Protein AF-A0A3A9W4V7-F1 (afdb_monomer_lite)

Radius of gyration: 27.12 Å; chains: 1; bounding box: 45×26×78 Å

Structure (mmCIF, N/CA/C/O backbone):
data_AF-A0A3A9W4V7-F1
#
_entry.id   AF-A0A3A9W4V7-F1
#
loop_
_atom_site.group_PDB
_atom_site.id
_atom_site.type_symbol
_atom_site.label_atom_id
_atom_site.label_alt_id
_atom_site.label_comp_id
_atom_site.label_asym_id
_atom_site.label_entity_id
_atom_site.label_seq_id
_atom_site.pdbx_PDB_ins_code
_atom_site.Cartn_x
_atom_site.Cartn_y
_atom_site.Cartn_z
_atom_site.occupancy
_atom_site.B_iso_or_equiv
_atom_site.auth_seq_id
_atom_site.auth_comp_id
_atom_site.auth_asym_id
_atom_site.auth_atom_id
_atom_site.pdbx_PDB_model_num
ATOM 1 N N . MET A 1 1 ? 9.932 -19.691 57.541 1.00 42.75 1 MET A N 1
ATOM 2 C CA . MET A 1 1 ? 10.096 -18.388 56.858 1.00 42.75 1 MET A CA 1
ATOM 3 C C . MET A 1 1 ? 9.069 -18.359 55.733 1.00 42.75 1 MET A C 1
ATOM 5 O O . MET A 1 1 ? 9.135 -19.228 54.879 1.00 42.75 1 MET A O 1
ATOM 9 N N . LYS A 1 2 ? 8.034 -17.514 55.802 1.00 45.09 2 LYS A N 1
ATOM 10 C CA . LYS A 1 2 ? 6.872 -17.573 54.892 1.00 45.09 2 LYS A CA 1
ATOM 11 C C . LYS A 1 2 ? 6.856 -16.282 54.069 1.00 45.09 2 LYS A C 1
ATOM 13 O O . LYS A 1 2 ? 6.583 -15.219 54.619 1.00 45.09 2 LYS A O 1
ATOM 18 N N . THR A 1 3 ? 7.230 -16.357 52.795 1.00 54.53 3 THR A N 1
ATOM 19 C CA . THR A 1 3 ? 7.203 -15.219 51.870 1.00 54.53 3 THR A CA 1
ATOM 20 C C . THR A 1 3 ? 5.747 -14.872 51.563 1.00 54.53 3 THR A C 1
ATOM 22 O O . THR A 1 3 ? 5.015 -15.647 50.953 1.00 54.53 3 THR A O 1
ATOM 25 N N . ARG A 1 4 ? 5.288 -13.716 52.050 1.00 55.88 4 ARG A N 1
ATOM 26 C CA . ARG A 1 4 ? 4.010 -13.131 51.632 1.00 55.88 4 ARG A CA 1
ATOM 27 C C . ARG A 1 4 ? 4.201 -12.571 50.225 1.00 55.88 4 ARG A C 1
ATOM 29 O O . ARG A 1 4 ? 4.897 -11.573 50.063 1.00 55.88 4 ARG A O 1
ATOM 36 N N . SER A 1 5 ? 3.594 -13.204 49.226 1.00 56.91 5 SER A N 1
ATOM 37 C CA . SER A 1 5 ? 3.464 -12.622 47.890 1.00 56.91 5 SER A CA 1
ATOM 38 C C . SER A 1 5 ? 2.650 -11.336 48.004 1.00 56.91 5 SER A C 1
ATOM 40 O O . SER A 1 5 ? 1.483 -11.362 48.393 1.00 56.91 5 SER A O 1
ATOM 42 N N . LYS A 1 6 ? 3.296 -10.203 47.731 1.00 59.78 6 LYS A N 1
ATOM 43 C CA . LYS A 1 6 ? 2.664 -8.888 47.664 1.00 59.78 6 LYS A CA 1
ATOM 44 C C . LYS A 1 6 ? 1.658 -8.925 46.509 1.00 59.78 6 LYS A C 1
ATOM 46 O O . LYS A 1 6 ? 2.062 -9.063 45.358 1.00 59.78 6 LYS A O 1
ATOM 51 N N . ALA A 1 7 ? 0.361 -8.897 46.820 1.00 65.38 7 ALA A N 1
ATOM 52 C CA . ALA A 1 7 ? -0.676 -8.733 45.805 1.00 65.38 7 ALA A CA 1
ATOM 53 C C . ALA A 1 7 ? -0.400 -7.421 45.045 1.00 65.38 7 ALA A C 1
ATOM 55 O O . ALA A 1 7 ? 0.021 -6.457 45.692 1.00 65.38 7 ALA A O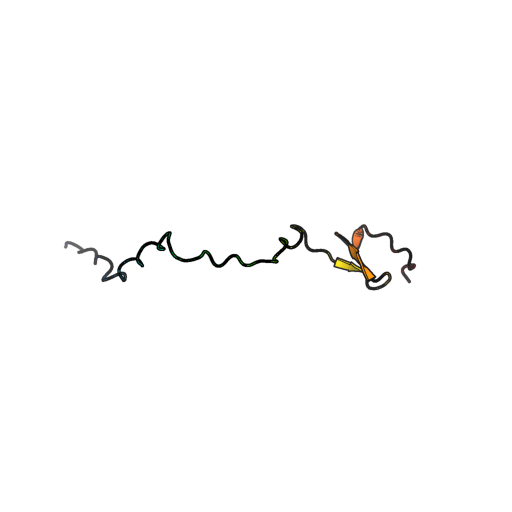 1
ATOM 56 N N . PRO A 1 8 ? -0.568 -7.373 43.710 1.00 63.25 8 PRO A N 1
ATOM 57 C CA . PRO A 1 8 ? -0.299 -6.160 42.959 1.00 63.25 8 PRO A CA 1
ATOM 58 C C . PRO A 1 8 ? -1.240 -5.074 43.467 1.00 63.25 8 PRO A C 1
ATOM 60 O O . PRO A 1 8 ? -2.462 -5.177 43.362 1.00 63.25 8 PRO A O 1
ATOM 63 N N . GLU A 1 9 ? -0.643 -4.078 44.111 1.00 66.38 9 GLU A N 1
ATOM 64 C CA . GLU A 1 9 ? -1.346 -2.942 44.670 1.00 66.38 9 GLU A CA 1
ATOM 65 C C . GLU A 1 9 ? -2.004 -2.184 43.513 1.00 66.38 9 GLU A C 1
ATOM 67 O O . GLU A 1 9 ? -1.332 -1.655 42.634 1.00 66.38 9 GLU A O 1
ATOM 72 N N . HIS A 1 10 ? -3.335 -2.165 43.541 1.00 66.88 10 HIS A N 1
ATOM 73 C CA . HIS A 1 10 ? -4.165 -1.087 43.019 1.00 66.88 10 HIS A CA 1
ATOM 74 C C . HIS A 1 10 ? -4.041 -0.794 41.510 1.00 66.88 10 HIS A C 1
ATOM 76 O O . HIS A 1 10 ? -3.656 0.302 41.101 1.00 66.88 10 HIS A O 1
ATOM 82 N N . LEU A 1 11 ? -4.462 -1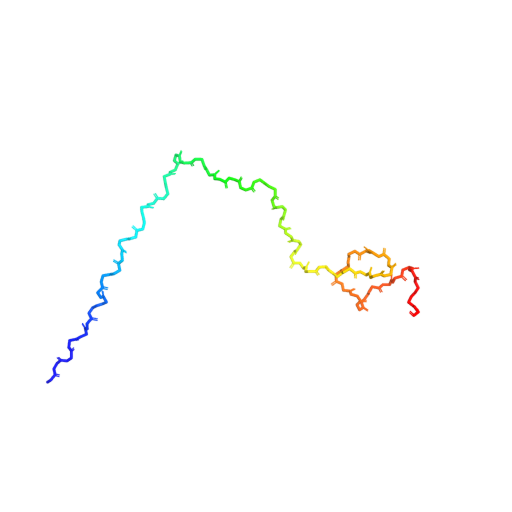.740 40.660 1.00 70.69 11 LEU A N 1
ATOM 83 C CA . LEU A 1 11 ? -4.859 -1.362 39.299 1.00 70.69 11 LEU A CA 1
ATOM 84 C C . LEU A 1 11 ? -6.040 -0.378 39.386 1.00 70.69 11 LEU A C 1
ATOM 86 O O . LEU A 1 11 ? -6.938 -0.592 40.210 1.00 70.69 11 LEU A O 1
ATOM 90 N N . PRO A 1 12 ? -6.060 0.698 38.579 1.00 76.88 12 PRO A N 1
ATOM 91 C CA . PRO A 1 12 ? -7.240 1.541 38.491 1.00 76.88 12 PRO A CA 1
ATOM 92 C C . PRO A 1 12 ? -8.440 0.678 38.066 1.00 76.88 12 PRO A C 1
ATOM 94 O O . PRO A 1 12 ? -8.262 -0.275 37.299 1.00 76.88 12 PRO A O 1
ATOM 97 N N . PRO A 1 13 ? -9.651 0.969 38.571 1.00 77.56 13 PRO A N 1
ATOM 98 C CA . PRO A 1 13 ? -10.849 0.274 38.124 1.00 77.56 13 PRO A CA 1
ATOM 99 C C . PRO A 1 13 ? -10.950 0.354 36.599 1.00 77.56 13 PRO A C 1
ATOM 101 O O . PRO A 1 13 ? -10.599 1.372 35.996 1.00 77.56 13 PRO A O 1
ATOM 104 N N . ALA A 1 14 ? -11.398 -0.740 35.982 1.00 79.38 14 ALA A N 1
ATOM 105 C CA . ALA A 1 14 ? -11.611 -0.77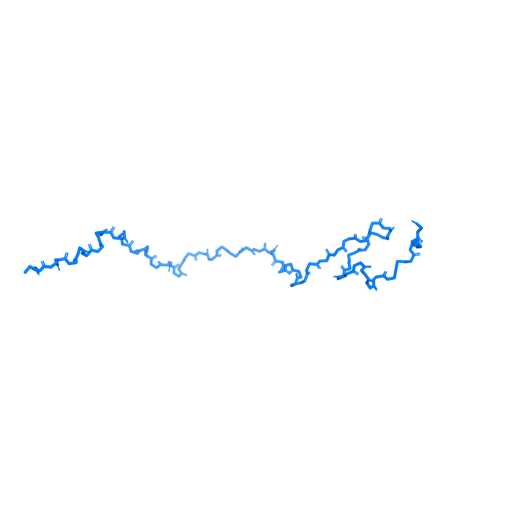4 34.544 1.00 79.38 14 ALA A CA 1
ATOM 106 C C . ALA A 1 14 ? -12.543 0.382 34.130 1.00 79.38 14 ALA A C 1
ATOM 108 O O . ALA A 1 14 ? -13.468 0.713 34.883 1.00 79.38 14 ALA A O 1
ATOM 109 N N . PRO A 1 15 ? -12.312 1.010 32.963 1.00 80.06 15 PRO A N 1
ATOM 110 C CA . PRO A 1 15 ? -13.218 2.031 32.462 1.00 80.06 15 PRO A CA 1
ATOM 111 C C . PRO A 1 15 ? -14.635 1.452 32.310 1.00 80.06 15 PRO A C 1
ATOM 113 O O . PRO A 1 15 ? -14.782 0.250 32.055 1.00 80.06 15 PRO A O 1
ATOM 116 N N . PRO A 1 16 ? -15.680 2.281 32.475 1.00 81.31 16 PRO A N 1
ATOM 117 C CA . PRO A 1 16 ? -17.050 1.841 32.258 1.00 81.31 16 PRO A CA 1
ATOM 118 C C . PRO A 1 16 ? -17.228 1.325 30.819 1.00 81.31 16 PRO A C 1
ATOM 120 O O . PRO A 1 16 ? -16.524 1.782 29.912 1.00 81.31 16 PRO A O 1
ATOM 123 N N . PRO A 1 17 ? -18.155 0.377 30.590 1.00 77.31 17 PRO A N 1
ATOM 124 C CA . PRO A 1 17 ? -18.481 -0.067 29.242 1.00 77.31 17 PRO A CA 1
ATOM 125 C C . PRO A 1 17 ? -18.939 1.122 28.391 1.00 77.31 17 PRO A C 1
ATOM 127 O O . PRO A 1 17 ? -19.592 2.040 28.893 1.00 77.31 17 PRO A O 1
ATOM 130 N N . LEU A 1 18 ? -18.594 1.096 27.101 1.00 72.31 18 LEU A N 1
ATOM 131 C CA . LEU A 1 18 ? -19.098 2.069 26.134 1.00 72.31 18 LEU A CA 1
ATOM 132 C C . LEU A 1 18 ? -20.631 2.023 26.147 1.00 72.31 18 LEU A C 1
ATOM 134 O O . LEU A 1 18 ? -21.224 0.948 26.068 1.00 72.31 18 LEU A O 1
ATOM 138 N N . SER A 1 19 ? -21.262 3.186 26.292 1.00 73.31 19 SER A N 1
ATOM 139 C CA . SER A 1 19 ? -22.717 3.295 26.235 1.00 73.31 19 SER A CA 1
ATOM 140 C C . SER A 1 19 ? -23.174 3.061 24.796 1.00 73.31 19 SER A C 1
ATOM 142 O O . SER A 1 19 ? -22.710 3.747 23.889 1.00 73.31 19 SER A O 1
ATOM 144 N N . ASP A 1 20 ? -24.109 2.132 24.587 1.00 71.38 20 ASP A N 1
ATOM 145 C CA . ASP A 1 20 ? -24.683 1.808 23.265 1.00 71.38 20 ASP A CA 1
ATOM 146 C C . ASP A 1 20 ? -25.433 3.003 22.629 1.00 71.38 20 ASP A C 1
ATOM 148 O O . ASP A 1 20 ? -25.757 3.003 21.449 1.00 71.38 20 ASP A O 1
ATOM 152 N N . ASN A 1 21 ? -25.699 4.048 23.424 1.00 68.62 21 ASN A N 1
ATOM 153 C CA . ASN A 1 21 ? -26.359 5.284 22.993 1.00 68.62 21 ASN A CA 1
ATOM 154 C C . ASN A 1 21 ? -25.395 6.378 22.505 1.00 68.62 21 ASN A C 1
ATOM 156 O O . ASN A 1 21 ? -25.855 7.426 22.051 1.00 68.62 21 ASN A O 1
ATOM 160 N N . GLU A 1 22 ? -24.080 6.183 22.607 1.00 67.25 22 GLU A N 1
ATOM 161 C CA . GLU A 1 22 ? -23.123 7.125 22.030 1.00 67.25 22 GLU A CA 1
ATOM 162 C C . GLU A 1 22 ? -23.064 6.883 20.512 1.00 67.25 22 GLU A C 1
ATOM 164 O O . GLU A 1 22 ? -22.913 5.734 20.084 1.00 67.25 22 GLU A O 1
ATOM 169 N N . PRO A 1 23 ? -23.178 7.921 19.663 1.00 61.97 23 PRO A N 1
ATOM 170 C CA . PRO A 1 23 ? -23.008 7.737 18.232 1.00 61.97 23 PRO A CA 1
ATOM 171 C C . PRO A 1 23 ? -21.595 7.206 17.986 1.00 61.97 23 PRO A C 1
ATOM 173 O O . PRO A 1 23 ? -20.609 7.895 18.254 1.00 61.97 23 PRO A O 1
ATOM 176 N N . VAL A 1 24 ? -21.497 5.972 17.482 1.00 64.88 24 VAL A N 1
ATOM 177 C CA . VAL A 1 24 ? -20.229 5.400 17.025 1.00 64.88 24 VAL A CA 1
ATOM 178 C C . VAL A 1 24 ? -19.599 6.423 16.091 1.00 64.88 24 VAL A C 1
ATOM 180 O O . VAL A 1 24 ? -20.203 6.809 15.088 1.00 64.88 24 VAL A O 1
ATOM 183 N N . THR A 1 25 ? -18.400 6.896 16.427 1.00 61.91 25 THR A N 1
ATOM 184 C CA . THR A 1 25 ? -17.627 7.764 15.544 1.00 61.91 25 THR A CA 1
ATOM 185 C C . THR A 1 25 ? -17.188 6.926 14.351 1.00 61.91 25 THR A C 1
ATOM 187 O O . THR A 1 25 ? -16.108 6.342 14.311 1.00 61.91 25 THR A O 1
ATOM 190 N N . VAL A 1 26 ? -18.078 6.806 13.367 1.00 61.94 26 VAL A N 1
ATOM 191 C CA . VAL A 1 26 ? -17.767 6.187 12.087 1.00 61.94 26 VAL A CA 1
ATOM 192 C C . VAL A 1 26 ? -16.705 7.072 11.454 1.00 61.94 26 VAL A C 1
ATOM 194 O O . VAL A 1 26 ? -16.986 8.191 11.027 1.00 61.94 26 VAL A O 1
ATOM 197 N N . ILE A 1 27 ? -15.464 6.593 11.422 1.00 63.28 27 ILE A N 1
ATOM 198 C CA . ILE A 1 27 ? -14.420 7.204 10.607 1.00 63.28 27 ILE A CA 1
ATOM 199 C C . ILE A 1 27 ? -14.812 6.919 9.156 1.00 63.28 27 ILE A C 1
ATOM 201 O O . ILE A 1 27 ? -14.438 5.902 8.574 1.00 63.28 27 ILE A O 1
ATOM 205 N N . VAL A 1 28 ? -15.647 7.791 8.592 1.00 62.38 28 VAL A N 1
ATOM 206 C CA . VAL A 1 28 ? -16.025 7.746 7.183 1.00 62.38 28 VAL A CA 1
ATOM 207 C C . VAL A 1 28 ? -14.764 8.020 6.365 1.00 62.38 28 VAL A C 1
ATOM 209 O O . VAL A 1 28 ? -14.124 9.054 6.541 1.00 62.38 28 VAL A O 1
ATOM 212 N N . GLY A 1 29 ? -14.404 7.101 5.467 1.00 63.22 29 GLY A N 1
ATOM 213 C CA . GLY A 1 29 ? -13.394 7.367 4.438 1.00 63.22 29 GLY A CA 1
ATOM 214 C C . GLY A 1 29 ? -11.974 6.886 4.730 1.00 63.22 29 GLY A C 1
ATOM 215 O O . GLY A 1 29 ? -11.013 7.564 4.375 1.00 63.22 29 GLY A O 1
ATOM 216 N N . ARG A 1 30 ? -11.800 5.700 5.315 1.00 61.66 30 ARG A N 1
ATOM 217 C CA . ARG A 1 30 ? -10.559 4.950 5.094 1.00 61.66 30 ARG A CA 1
ATOM 218 C C . ARG A 1 30 ? -10.902 3.680 4.352 1.00 61.66 30 ARG A C 1
ATOM 220 O O . ARG A 1 30 ? -11.194 2.659 4.965 1.00 61.66 30 ARG A O 1
ATOM 227 N N . GLU A 1 31 ? -10.877 3.760 3.026 1.00 67.44 31 GLU A N 1
ATOM 228 C CA . GLU A 1 31 ? -10.577 2.568 2.242 1.00 67.44 31 GLU A CA 1
ATOM 229 C C . GLU A 1 31 ? -9.349 1.933 2.901 1.00 67.44 31 GLU A C 1
ATOM 231 O O . GLU A 1 31 ? -8.363 2.633 3.171 1.00 67.44 31 GLU A O 1
ATOM 236 N N . CYS A 1 32 ? -9.441 0.659 3.291 1.00 67.25 32 CYS A N 1
ATOM 237 C CA . CYS A 1 32 ? -8.270 -0.026 3.814 1.00 67.25 32 CYS A CA 1
ATOM 238 C C . CYS A 1 32 ? -7.169 0.147 2.762 1.00 67.25 32 CYS A C 1
ATOM 240 O O . CYS A 1 32 ? -7.413 -0.210 1.603 1.00 67.25 32 CYS A O 1
ATOM 242 N N . PRO A 1 33 ? -5.997 0.714 3.116 1.00 69.06 33 PRO A N 1
ATOM 243 C CA . PR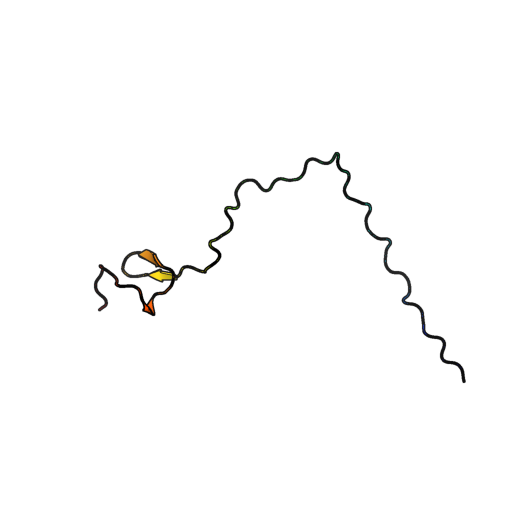O A 1 33 ? -4.903 0.767 2.166 1.00 69.06 33 PRO A CA 1
ATOM 244 C C . PRO A 1 33 ? -4.659 -0.662 1.672 1.00 69.06 33 PRO A C 1
ATOM 246 O O . PRO A 1 33 ? -4.888 -1.610 2.437 1.00 69.06 33 PRO A O 1
ATOM 249 N N . PRO A 1 34 ? -4.268 -0.837 0.399 1.00 66.88 34 PRO A N 1
ATOM 250 C CA . PRO A 1 34 ? -4.072 -2.162 -0.162 1.00 66.88 34 PRO A CA 1
ATOM 251 C C . PRO A 1 34 ? -3.219 -2.996 0.793 1.00 66.88 34 PRO A C 1
ATOM 253 O O . PRO A 1 34 ? -2.236 -2.509 1.353 1.00 66.88 34 PRO A O 1
ATOM 256 N N . ALA A 1 35 ? -3.615 -4.255 0.999 1.00 74.94 35 ALA A N 1
ATOM 257 C CA . ALA A 1 35 ? -2.947 -5.159 1.939 1.00 74.94 35 ALA A CA 1
ATOM 258 C C . ALA A 1 35 ? -1.450 -5.347 1.622 1.00 74.94 35 ALA A C 1
ATOM 260 O O . ALA A 1 35 ? -0.685 -5.830 2.454 1.00 74.94 35 ALA A O 1
ATOM 261 N N . THR A 1 36 ? -1.041 -4.970 0.412 1.00 75.50 36 THR A N 1
ATOM 262 C CA . THR A 1 36 ? 0.331 -4.981 -0.074 1.00 75.50 36 THR A CA 1
ATOM 263 C C . THR A 1 36 ? 0.779 -3.550 -0.356 1.00 75.50 36 THR A C 1
ATOM 265 O O . THR A 1 36 ? 0.074 -2.798 -1.031 1.00 75.50 36 THR A O 1
ATOM 268 N N . ALA A 1 37 ? 1.961 -3.182 0.143 1.00 79.81 37 ALA A N 1
ATOM 269 C CA . ALA A 1 37 ? 2.593 -1.919 -0.216 1.00 79.81 37 ALA A CA 1
ATOM 270 C C . ALA A 1 37 ? 2.857 -1.887 -1.730 1.00 79.81 37 ALA A C 1
ATOM 272 O O . ALA A 1 37 ? 3.343 -2.866 -2.296 1.00 79.81 37 ALA A O 1
ATOM 273 N N . LEU A 1 38 ? 2.503 -0.774 -2.374 1.00 88.75 38 LEU A N 1
ATOM 274 C CA . LEU A 1 38 ? 2.801 -0.525 -3.781 1.00 88.75 38 LEU A CA 1
ATOM 275 C C . LEU A 1 38 ? 4.023 0.388 -3.876 1.00 88.75 38 LEU A C 1
ATOM 277 O O . LEU A 1 38 ? 4.117 1.385 -3.164 1.00 88.75 38 LEU A O 1
ATOM 281 N N . GLU A 1 39 ? 4.919 0.064 -4.796 1.00 89.62 39 GLU A N 1
ATOM 282 C CA . GLU A 1 39 ? 6.101 0.845 -5.131 1.00 89.62 39 GLU A CA 1
ATOM 283 C C . GLU A 1 39 ? 5.772 1.785 -6.295 1.00 89.62 39 GLU A C 1
ATOM 285 O O . GLU A 1 39 ? 5.133 1.380 -7.268 1.00 89.62 39 GLU A O 1
ATOM 290 N N . GLN A 1 40 ? 6.225 3.037 -6.238 1.00 91.12 40 GLN A N 1
ATOM 291 C CA . GLN A 1 40 ? 6.076 3.953 -7.367 1.00 91.12 40 GLN A CA 1
ATOM 292 C C . GLN A 1 40 ? 7.241 3.786 -8.348 1.00 91.12 40 GLN A C 1
ATOM 294 O O . GLN A 1 40 ? 8.395 4.052 -8.010 1.00 91.12 40 GLN A O 1
ATOM 299 N N . CYS A 1 41 ? 6.952 3.402 -9.593 1.00 90.12 41 CYS A N 1
ATOM 300 C CA . CYS A 1 41 ? 7.952 3.438 -10.652 1.00 90.12 41 CYS A CA 1
ATOM 301 C C . CYS A 1 41 ? 8.259 4.895 -11.016 1.00 90.12 41 CYS A C 1
ATOM 303 O O . CYS A 1 41 ? 7.399 5.608 -11.524 1.00 90.12 41 CYS A O 1
ATOM 305 N N . L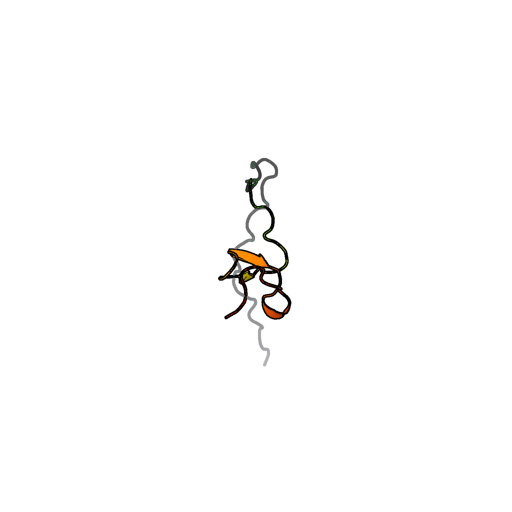EU A 1 42 ? 9.494 5.351 -10.811 1.00 87.19 42 LEU A N 1
ATOM 306 C CA . LEU A 1 42 ? 9.869 6.742 -11.095 1.00 87.19 42 LEU A CA 1
ATOM 307 C C . LEU A 1 42 ? 9.861 7.087 -12.596 1.00 87.19 42 LEU A C 1
ATOM 309 O O . LEU A 1 42 ? 9.746 8.260 -12.950 1.00 87.19 42 LEU A O 1
ATOM 313 N N . CYS A 1 43 ? 9.951 6.084 -13.474 1.00 87.12 43 CYS A N 1
ATOM 314 C CA . CYS A 1 43 ? 9.974 6.278 -14.924 1.00 87.12 43 CYS A CA 1
ATOM 315 C C . CYS A 1 43 ? 8.574 6.517 -15.510 1.00 87.12 43 CYS A C 1
ATOM 317 O O . CYS A 1 43 ? 8.377 7.504 -16.214 1.00 87.12 43 CYS A O 1
ATOM 319 N N . CYS A 1 44 ? 7.598 5.646 -15.222 1.00 90.25 44 CYS A N 1
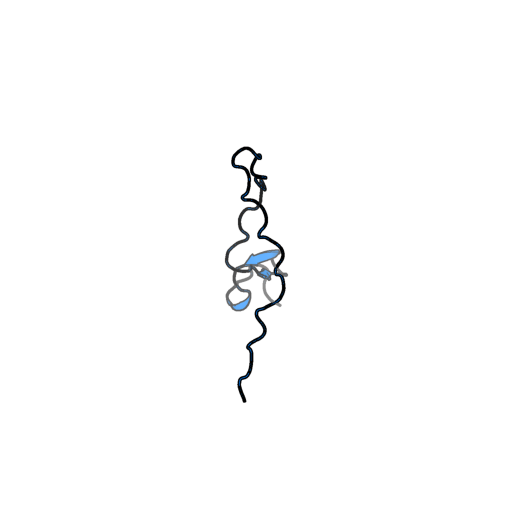ATOM 320 C CA . CYS A 1 44 ? 6.225 5.786 -15.735 1.00 90.25 44 CYS A CA 1
ATOM 321 C C . CYS A 1 44 ? 5.232 6.387 -14.728 1.00 90.25 44 CYS A C 1
ATOM 323 O O . CYS A 1 44 ? 4.117 6.717 -15.114 1.00 90.25 44 CYS A O 1
ATOM 325 N N . ARG A 1 45 ? 5.641 6.589 -13.467 1.00 86.94 45 ARG A N 1
ATOM 326 C CA . ARG A 1 45 ? 4.824 7.079 -12.337 1.00 86.94 45 ARG A CA 1
ATOM 327 C C . ARG A 1 45 ? 3.692 6.150 -11.889 1.00 86.94 45 ARG A C 1
ATOM 329 O O . ARG A 1 45 ? 2.909 6.548 -11.026 1.00 86.94 45 ARG A O 1
ATOM 336 N N . ASP A 1 46 ? 3.651 4.922 -12.397 1.00 89.06 46 ASP A N 1
ATOM 337 C CA . ASP A 1 46 ? 2.679 3.913 -11.977 1.00 89.06 46 ASP A CA 1
ATOM 338 C C . ASP A 1 46 ? 2.994 3.360 -10.583 1.00 89.06 46 ASP A C 1
ATOM 340 O O . ASP A 1 46 ? 4.158 3.215 -10.198 1.00 89.06 46 ASP A O 1
ATOM 344 N N . LEU A 1 47 ? 1.939 3.013 -9.842 1.00 88.94 47 LEU A N 1
ATOM 345 C CA . LEU A 1 47 ? 2.029 2.248 -8.599 1.00 88.94 47 LEU A CA 1
ATOM 346 C C . LEU A 1 47 ? 1.969 0.757 -8.924 1.00 88.94 47 LEU A C 1
ATOM 348 O O . LEU A 1 47 ? 0.992 0.282 -9.502 1.00 88.94 47 LEU A O 1
ATOM 352 N N . VAL A 1 48 ? 3.006 0.015 -8.545 1.00 89.12 48 VAL A N 1
ATOM 353 C CA . VAL A 1 48 ? 3.158 -1.400 -8.890 1.00 89.12 48 VAL A CA 1
ATOM 354 C C . VAL A 1 48 ? 3.469 -2.245 -7.656 1.00 89.12 48 VAL A C 1
ATOM 356 O O . VAL A 1 48 ? 4.130 -1.768 -6.741 1.00 89.12 48 VAL A O 1
ATOM 359 N N . PRO A 1 49 ? 3.050 -3.521 -7.607 1.00 87.94 49 PRO A N 1
ATOM 360 C CA . PRO A 1 49 ? 3.338 -4.387 -6.459 1.00 87.94 49 PRO A CA 1
ATOM 361 C C . PRO A 1 49 ? 4.833 -4.657 -6.235 1.00 87.94 49 PRO A C 1
ATOM 363 O O . PRO A 1 49 ? 5.245 -4.990 -5.130 1.00 87.94 49 PRO A O 1
ATOM 366 N N . SER A 1 50 ? 5.650 -4.575 -7.291 1.00 87.75 50 SER A N 1
ATOM 367 C CA . SER A 1 50 ? 7.099 -4.759 -7.215 1.00 87.75 50 SER A CA 1
ATOM 368 C C . SER A 1 50 ? 7.791 -4.153 -8.432 1.00 87.75 50 SER A C 1
ATOM 370 O O . SER A 1 50 ? 7.386 -4.414 -9.565 1.00 87.75 50 SER A O 1
ATOM 372 N N . LEU A 1 51 ? 8.879 -3.411 -8.210 1.00 88.12 51 LEU A N 1
ATOM 373 C CA . LEU A 1 51 ? 9.722 -2.889 -9.292 1.00 88.12 51 LEU A CA 1
ATOM 374 C C . LEU A 1 51 ? 10.526 -3.991 -10.000 1.00 88.12 51 LEU A C 1
ATOM 376 O O . LEU A 1 51 ? 10.837 -3.849 -11.177 1.00 88.12 51 LEU A O 1
ATOM 380 N N . ALA A 1 52 ? 10.826 -5.105 -9.321 1.00 86.12 52 ALA A N 1
ATOM 381 C CA . ALA A 1 52 ? 11.651 -6.182 -9.876 1.00 86.12 52 ALA A CA 1
ATOM 382 C C . ALA A 1 52 ? 10.964 -6.942 -11.026 1.00 86.12 52 ALA A C 1
ATOM 384 O O . ALA A 1 52 ? 11.633 -7.424 -11.935 1.00 86.12 52 ALA A O 1
ATOM 385 N N . GLY A 1 53 ? 9.632 -7.048 -10.987 1.00 85.25 53 GLY A N 1
ATOM 386 C CA . GLY A 1 53 ? 8.821 -7.668 -12.042 1.00 85.25 53 GLY A CA 1
ATOM 387 C C . GLY A 1 53 ? 8.123 -6.661 -12.960 1.00 85.25 53 GLY A C 1
ATOM 388 O O . GLY A 1 53 ? 7.366 -7.060 -13.842 1.00 85.25 53 GLY A O 1
ATOM 389 N N . HIS A 1 54 ? 8.325 -5.361 -12.740 1.00 89.25 54 HIS A N 1
ATOM 390 C CA . HIS A 1 54 ? 7.646 -4.318 -13.493 1.00 89.25 54 HIS A CA 1
ATOM 391 C C . HIS A 1 54 ? 8.339 -4.065 -14.835 1.00 89.25 54 HIS A C 1
ATOM 393 O O . HIS A 1 54 ? 9.481 -3.612 -14.895 1.00 89.25 54 HIS A O 1
ATOM 399 N N . VAL A 1 55 ? 7.614 -4.299 -15.928 1.00 87.25 55 VAL A N 1
ATOM 400 C CA . VAL A 1 55 ? 8.053 -3.910 -17.270 1.00 87.25 55 VAL A CA 1
ATOM 401 C C . VAL A 1 55 ? 7.639 -2.463 -17.512 1.00 87.25 55 VAL A C 1
ATOM 403 O O . VAL A 1 55 ? 6.482 -2.175 -17.815 1.00 87.25 55 VAL A O 1
ATOM 406 N N . CYS A 1 56 ? 8.590 -1.543 -17.363 1.00 86.69 56 CYS A N 1
ATOM 407 C CA . CYS A 1 56 ? 8.332 -0.126 -17.581 1.00 86.69 56 CYS A CA 1
ATOM 408 C C . CYS A 1 56 ? 8.279 0.203 -19.078 1.00 86.69 56 CYS A C 1
ATOM 410 O O . CYS A 1 56 ? 9.277 0.069 -19.789 1.00 86.69 56 CYS A O 1
ATOM 412 N N . ALA A 1 57 ? 7.140 0.724 -19.546 1.00 75.12 57 ALA A N 1
ATOM 413 C CA . ALA A 1 57 ? 6.994 1.227 -20.915 1.00 75.12 57 ALA A CA 1
ATOM 414 C C . ALA A 1 57 ? 7.898 2.444 -21.208 1.00 75.12 57 ALA A C 1
ATOM 416 O O . ALA A 1 57 ? 8.188 2.733 -22.366 1.00 75.12 57 ALA A O 1
ATOM 417 N N . GLY A 1 58 ? 8.371 3.139 -20.164 1.00 70.25 58 GLY A N 1
ATOM 418 C CA . GLY A 1 58 ? 9.260 4.300 -20.267 1.00 70.25 58 GLY A CA 1
ATOM 419 C C . GLY A 1 58 ? 10.706 3.981 -20.665 1.00 70.25 58 GLY A C 1
ATOM 420 O O . GLY A 1 58 ? 11.461 4.910 -20.932 1.00 70.25 58 GLY A O 1
ATOM 421 N N . GLY A 1 59 ? 11.085 2.698 -20.739 1.00 64.50 59 GLY A N 1
ATOM 422 C CA . GLY A 1 59 ? 12.424 2.263 -21.132 1.00 64.50 59 GLY A CA 1
ATOM 423 C C . GLY A 1 59 ? 13.469 2.559 -20.055 1.00 64.50 59 GLY A C 1
ATOM 424 O O . GLY A 1 59 ? 13.945 3.684 -19.928 1.00 64.50 59 GLY A O 1
ATOM 425 N N . GLY A 1 60 ? 13.848 1.531 -19.293 1.00 62.16 60 GLY A N 1
ATOM 426 C CA . GLY A 1 60 ? 14.981 1.612 -18.373 1.00 62.16 60 GLY A CA 1
ATOM 427 C C . GLY A 1 60 ? 16.264 1.937 -19.140 1.00 62.16 60 GLY A C 1
ATOM 428 O O . GLY A 1 60 ? 16.692 1.160 -19.994 1.00 62.16 60 GLY A O 1
ATOM 429 N N . ARG A 1 61 ? 16.843 3.100 -18.850 1.00 55.84 61 ARG A N 1
ATOM 430 C CA . ARG A 1 61 ? 18.218 3.466 -19.185 1.00 55.84 61 ARG A CA 1
ATOM 431 C C . ARG A 1 61 ? 18.939 3.806 -17.897 1.00 55.84 61 ARG A C 1
ATOM 433 O O . ARG A 1 61 ? 18.316 4.521 -17.081 1.00 55.84 61 ARG A O 1
#

Foldseek 3Di:
DDDDDDDPPDDDPDDDDDDPPPPPPPPPDDPPPPPAAWDQDPQQRDTHSDPVPDDDPSDDD

pLDDT: mean 73.43, std 12.31, range [42.75, 91.12]

Organism: NCBI:txid1750517

Secondary structure (DSSP, 8-state):
----------PPPPPPPPPTTS-----TT-PPPPSSPPEEPTTT--EES-STT---TT---

Sequence (61 aa):
MKTRSKAPEHLPPAPPPLSDNEPVTVIVGRECPPATALEQCLCCRDLVPSLAGHVCAGGGR